Protein AF-A0A558F862-F1 (afdb_monomer_lite)

Secondary structure (DSSP, 8-state):
--EEEEEEES-HHHHHHHHHHHHHHHHTSTTEEEEETTTEEEE--SS---TT--S-SEEEEE-SSEEEEEES---HHHHHHHHHHHHHHHTTS-EEEEETTSPBP--

Foldseek 3Di:
DKWKKKKAFPPLVCCVVCVVVLLVLLCPQPQFDDDDPSFKTFGADPDDDDPPDDPGQKIWGDDRRIIMMIGPDDDPSVVVSVVVSVVVVVVPGDIFMATPVRHTDPD

Structure (mmCIF, N/CA/C/O backbone):
data_AF-A0A558F862-F1
#
_entry.id   AF-A0A558F862-F1
#
loop_
_atom_site.group_PDB
_atom_site.id
_atom_site.type_symbol
_atom_site.label_atom_id
_atom_site.label_alt_id
_atom_site.label_comp_id
_atom_site.label_asym_id
_atom_site.label_entity_id
_atom_site.label_seq_id
_atom_site.pdbx_PDB_ins_code
_atom_site.Cartn_x
_atom_site.Cartn_y
_atom_site.Cartn_z
_atom_site.occupancy
_atom_site.B_iso_or_equiv
_atom_site.auth_seq_id
_atom_site.auth_comp_id
_atom_site.auth_asym_id
_atom_site.auth_atom_id
_atom_site.pdbx_PDB_model_num
ATOM 1 N N . MET A 1 1 ? 0.977 11.881 -15.701 1.00 74.94 1 MET A N 1
ATOM 2 C CA . MET A 1 1 ? -0.263 12.098 -14.933 1.00 74.94 1 MET A CA 1
ATOM 3 C C . MET A 1 1 ? -0.339 10.938 -13.963 1.00 74.94 1 MET A C 1
ATOM 5 O O . MET A 1 1 ? -0.036 9.834 -14.399 1.00 74.94 1 MET A O 1
ATOM 9 N N . SER A 1 2 ? -0.577 11.196 -12.683 1.00 86.12 2 SER A N 1
ATOM 10 C CA . SER A 1 2 ? -0.721 10.161 -11.655 1.00 86.12 2 SER A CA 1
ATOM 11 C C . SER A 1 2 ? -2.198 9.953 -11.339 1.00 86.12 2 SER A C 1
ATOM 13 O O . SER A 1 2 ? -2.980 10.882 -11.508 1.00 86.12 2 SER A O 1
ATOM 15 N N . ALA A 1 3 ? -2.555 8.752 -10.897 1.00 92.88 3 ALA A N 1
ATOM 16 C CA . ALA A 1 3 ? -3.844 8.460 -10.286 1.00 92.88 3 ALA A CA 1
ATOM 17 C C . ALA A 1 3 ? -3.709 8.526 -8.761 1.00 92.88 3 ALA A C 1
ATOM 19 O O . ALA A 1 3 ? -2.689 8.102 -8.209 1.00 92.88 3 ALA A O 1
ATOM 20 N N . GLU A 1 4 ? -4.725 9.047 -8.085 1.00 96.19 4 GLU A N 1
ATOM 21 C CA . GLU A 1 4 ? -4.748 9.209 -6.633 1.00 96.19 4 GLU A CA 1
ATOM 22 C C . GLU A 1 4 ? -5.860 8.350 -6.030 1.00 96.19 4 GLU A C 1
ATOM 24 O O . GLU A 1 4 ? -6.969 8.303 -6.558 1.00 96.19 4 GLU A O 1
ATOM 29 N N . PHE A 1 5 ? -5.553 7.658 -4.931 1.00 96.75 5 PHE A N 1
ATOM 30 C CA . PHE A 1 5 ? -6.505 6.809 -4.219 1.00 96.75 5 PHE A CA 1
ATOM 31 C C . PHE A 1 5 ? -6.414 7.005 -2.710 1.00 96.75 5 PHE A C 1
ATOM 33 O O . PHE A 1 5 ? -5.354 7.288 -2.144 1.00 96.75 5 PHE A O 1
ATOM 40 N N . ILE A 1 6 ? -7.533 6.772 -2.036 1.00 96.94 6 ILE A N 1
ATOM 41 C CA . ILE A 1 6 ? -7.647 6.777 -0.584 1.00 96.94 6 ILE A CA 1
ATOM 42 C C . ILE A 1 6 ? -8.053 5.382 -0.128 1.00 96.94 6 ILE A C 1
ATOM 44 O O . ILE A 1 6 ? -9.145 4.907 -0.422 1.00 96.94 6 ILE A O 1
ATOM 48 N N . LEU A 1 7 ? -7.184 4.753 0.658 1.00 97.25 7 LEU A N 1
ATOM 49 C CA . LEU A 1 7 ? -7.504 3.554 1.415 1.00 97.25 7 LEU A CA 1
ATOM 50 C C . LEU A 1 7 ? -8.031 3.957 2.799 1.00 97.25 7 LEU A C 1
ATOM 52 O O . LEU A 1 7 ? -7.273 4.410 3.667 1.00 97.25 7 LEU A O 1
ATOM 56 N N . SER A 1 8 ? -9.329 3.758 2.998 1.00 96.56 8 SER A N 1
ATOM 57 C CA . SER A 1 8 ? -10.051 4.048 4.236 1.00 96.56 8 SER A CA 1
ATOM 58 C C . SER A 1 8 ? -10.304 2.774 5.040 1.00 96.56 8 SER A C 1
ATOM 60 O O . SER A 1 8 ? -10.572 1.712 4.480 1.00 96.56 8 SER A O 1
ATOM 62 N N . PHE A 1 9 ? -10.259 2.888 6.367 1.00 96.19 9 PHE A N 1
ATOM 63 C CA . PHE A 1 9 ? -10.499 1.783 7.296 1.00 96.19 9 PHE A CA 1
ATOM 64 C C . PHE A 1 9 ? -11.824 1.997 8.011 1.00 96.19 9 PHE A C 1
ATOM 66 O O . PHE A 1 9 ? -12.056 3.066 8.576 1.00 96.19 9 PHE A O 1
ATOM 73 N N . LYS A 1 10 ? -12.675 0.970 8.052 1.00 93.81 10 LYS A N 1
ATOM 74 C CA . LYS A 1 10 ? -13.921 1.043 8.826 1.00 93.81 10 LYS A CA 1
ATOM 75 C C . LYS A 1 10 ? -13.656 1.060 10.331 1.00 93.81 10 LYS A C 1
ATOM 77 O O . LYS A 1 10 ? -14.345 1.753 11.073 1.00 93.81 10 LYS A O 1
ATOM 82 N N . ASP A 1 11 ? -12.641 0.316 10.767 1.00 93.81 11 ASP A N 1
ATOM 83 C CA . ASP A 1 11 ? -12.121 0.353 12.133 1.00 93.81 11 ASP A CA 1
ATOM 84 C C . ASP A 1 11 ? -10.841 1.206 12.188 1.00 93.81 11 ASP A C 1
ATOM 86 O O . ASP A 1 11 ? -9.725 0.739 11.936 1.00 93.81 11 ASP A O 1
ATOM 90 N N . THR A 1 12 ? -11.004 2.487 12.520 1.00 93.25 12 THR A N 1
ATOM 91 C CA . THR A 1 12 ? -9.891 3.443 12.634 1.00 93.25 12 THR A CA 1
ATOM 92 C C . THR A 1 12 ? -9.004 3.188 13.860 1.00 93.25 12 THR A C 1
ATOM 94 O O . THR A 1 12 ? -7.821 3.561 13.867 1.00 93.25 12 THR A O 1
ATOM 97 N N . ILE A 1 13 ? -9.531 2.501 14.883 1.00 95.31 13 ILE A N 1
ATOM 98 C CA . ILE A 1 13 ? -8.755 2.061 16.048 1.00 95.31 13 ILE A CA 1
ATOM 99 C C . ILE A 1 13 ? -7.788 0.969 15.602 1.00 95.31 13 ILE A C 1
ATOM 101 O O . ILE A 1 13 ? -6.596 1.060 15.906 1.00 95.31 13 ILE A O 1
ATOM 105 N N . TRP A 1 14 ? -8.258 -0.000 14.809 1.00 96.62 14 TRP A N 1
ATOM 106 C CA . TRP A 1 14 ? -7.404 -1.048 14.252 1.00 96.62 14 TRP A CA 1
ATOM 107 C C . TRP A 1 14 ? -6.220 -0.463 13.477 1.00 96.62 14 TRP A C 1
ATOM 109 O O . TRP A 1 14 ? -5.082 -0.866 13.730 1.00 96.62 14 TRP A O 1
ATOM 119 N N . TYR A 1 15 ? -6.453 0.520 12.598 1.00 96.00 15 TYR A N 1
ATOM 120 C CA . TYR A 1 15 ? -5.378 1.183 11.847 1.00 96.00 15 TYR A CA 1
ATOM 121 C C . TYR A 1 15 ? -4.327 1.793 12.782 1.00 96.00 15 TYR A C 1
ATOM 123 O O . TYR A 1 15 ? -3.127 1.547 12.639 1.00 96.00 15 TYR A O 1
ATOM 131 N N . THR A 1 16 ? -4.780 2.547 13.785 1.00 94.06 16 THR A N 1
ATOM 132 C CA . THR A 1 16 ? -3.891 3.238 14.728 1.00 94.06 16 THR A CA 1
ATOM 133 C C . THR A 1 16 ? -3.078 2.246 15.566 1.00 94.06 16 THR A C 1
ATOM 135 O O . THR A 1 16 ? -1.875 2.435 15.759 1.00 94.06 16 THR A O 1
ATOM 138 N N . THR A 1 17 ? -3.701 1.159 16.027 1.00 96.62 17 THR A N 1
ATOM 139 C CA . THR A 1 17 ? -3.044 0.109 16.818 1.00 96.62 17 THR A CA 1
ATOM 140 C C . THR A 1 17 ? -2.049 -0.710 15.992 1.00 96.62 17 THR A C 1
ATOM 142 O O . THR A 1 17 ? -0.998 -1.091 16.510 1.00 96.62 17 THR A O 1
ATOM 145 N N . ASN A 1 18 ? -2.331 -0.943 14.707 1.00 96.25 18 ASN A N 1
ATOM 146 C CA . ASN A 1 18 ? -1.535 -1.813 13.836 1.00 96.25 18 ASN A CA 1
ATOM 147 C C . ASN A 1 18 ? -0.586 -1.058 12.894 1.00 96.25 18 ASN A C 1
ATOM 149 O O . ASN A 1 18 ? 0.058 -1.679 12.049 1.00 96.25 18 ASN A O 1
ATOM 153 N N . LEU A 1 19 ? -0.415 0.259 13.064 1.00 94.31 19 LEU A N 1
ATOM 154 C CA . LEU A 1 19 ? 0.419 1.095 12.192 1.00 94.31 19 LEU A CA 1
ATOM 155 C C . LEU A 1 19 ? 1.841 0.537 11.997 1.00 94.31 19 LEU A C 1
ATOM 157 O O . LEU A 1 19 ? 2.389 0.585 10.899 1.00 94.31 19 LEU A O 1
ATOM 161 N N . LYS A 1 20 ? 2.444 -0.035 13.048 1.00 95.12 20 LYS A N 1
ATOM 162 C CA . LYS A 1 20 ? 3.777 -0.660 12.962 1.00 95.12 20 LYS A CA 1
ATOM 163 C C . LYS A 1 20 ? 3.796 -1.892 12.056 1.00 95.12 20 LYS A C 1
ATOM 165 O O . LYS A 1 20 ? 4.748 -2.057 11.297 1.00 95.12 20 LYS A O 1
ATOM 170 N N . GLU A 1 21 ? 2.765 -2.730 12.117 1.00 96.75 21 GLU A N 1
ATOM 171 C CA . GLU A 1 21 ? 2.652 -3.915 11.261 1.00 96.75 21 GLU A CA 1
ATOM 172 C C . GLU A 1 21 ? 2.336 -3.524 9.816 1.00 96.75 21 GLU A C 1
ATOM 174 O O . GLU A 1 21 ? 2.913 -4.099 8.899 1.00 96.75 21 GLU A O 1
ATOM 179 N N . ILE A 1 22 ? 1.526 -2.481 9.601 1.00 96.50 22 ILE A N 1
ATOM 180 C CA . ILE A 1 22 ? 1.300 -1.897 8.270 1.00 96.50 22 ILE A CA 1
ATOM 181 C C . ILE A 1 22 ? 2.627 -1.422 7.668 1.00 96.50 22 ILE A C 1
ATOM 183 O O . ILE A 1 22 ? 2.970 -1.810 6.552 1.00 96.50 22 ILE A O 1
ATOM 187 N N . VAL A 1 23 ? 3.416 -0.642 8.418 1.00 96.38 23 VAL A N 1
ATOM 188 C CA . VAL A 1 23 ? 4.753 -0.202 7.984 1.00 96.38 23 VAL A CA 1
ATOM 189 C C . VAL A 1 23 ? 5.630 -1.402 7.649 1.00 96.38 23 VAL A C 1
ATOM 191 O O . VAL A 1 23 ? 6.236 -1.437 6.580 1.00 96.38 23 VAL A O 1
ATOM 194 N N . ARG A 1 24 ? 5.675 -2.407 8.531 1.00 96.81 24 ARG A N 1
ATOM 195 C CA . ARG A 1 24 ? 6.458 -3.624 8.309 1.00 96.81 24 ARG A CA 1
ATOM 196 C C . ARG A 1 24 ? 6.034 -4.327 7.021 1.00 96.81 24 ARG A C 1
ATOM 198 O O . ARG A 1 24 ? 6.903 -4.701 6.235 1.00 96.81 24 ARG A O 1
ATOM 205 N N . LYS A 1 25 ? 4.727 -4.458 6.783 1.00 97.75 25 LYS A N 1
ATOM 206 C CA . LYS A 1 25 ? 4.179 -5.079 5.578 1.00 97.75 25 LYS A CA 1
ATOM 207 C C . LYS A 1 25 ? 4.580 -4.304 4.325 1.00 97.75 25 LYS A C 1
ATOM 209 O O . LYS A 1 25 ? 5.122 -4.925 3.416 1.00 97.75 25 LYS A O 1
ATOM 214 N N . ILE A 1 26 ? 4.433 -2.977 4.311 1.00 97.38 26 ILE A N 1
ATOM 215 C CA . ILE A 1 26 ? 4.871 -2.120 3.194 1.00 97.38 26 ILE A CA 1
ATOM 216 C C . ILE A 1 26 ? 6.370 -2.301 2.925 1.00 97.38 26 ILE A C 1
ATOM 218 O O . ILE A 1 26 ? 6.773 -2.515 1.788 1.00 97.38 26 ILE A O 1
ATOM 222 N N . THR A 1 27 ? 7.208 -2.280 3.965 1.00 96.88 27 THR A N 1
ATOM 223 C CA . THR A 1 27 ? 8.665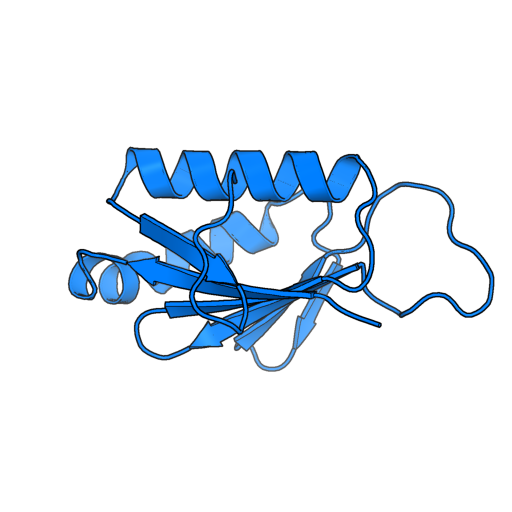 -2.447 3.806 1.00 96.88 27 THR A CA 1
ATOM 224 C C . THR A 1 27 ? 9.090 -3.861 3.405 1.00 96.88 27 THR A C 1
ATOM 226 O O . THR A 1 27 ? 10.238 -4.063 3.022 1.00 96.88 27 THR A O 1
ATOM 229 N N . SER A 1 28 ? 8.186 -4.839 3.508 1.00 97.56 28 SER A N 1
ATOM 230 C CA . SER A 1 28 ? 8.420 -6.221 3.079 1.00 97.56 28 SER A CA 1
ATOM 231 C C . SER A 1 28 ? 8.010 -6.491 1.629 1.00 97.56 28 SER A C 1
ATOM 233 O O . SER A 1 28 ? 8.294 -7.576 1.124 1.00 97.56 28 SER A O 1
ATOM 235 N N . LEU A 1 29 ? 7.337 -5.537 0.974 1.00 98.00 29 LEU A N 1
ATOM 236 C CA . LEU A 1 29 ? 6.945 -5.657 -0.429 1.00 98.00 29 LEU A CA 1
ATOM 237 C C . LEU A 1 29 ? 8.187 -5.746 -1.313 1.00 98.00 29 LEU A C 1
ATOM 239 O O . LEU A 1 29 ? 9.192 -5.077 -1.069 1.00 98.00 29 LEU A O 1
ATOM 243 N N . ARG A 1 30 ? 8.114 -6.555 -2.368 1.00 97.75 30 ARG A N 1
ATOM 244 C CA . ARG A 1 30 ? 9.236 -6.758 -3.289 1.00 97.75 30 ARG A CA 1
ATOM 245 C C . ARG A 1 30 ? 9.597 -5.468 -4.027 1.00 97.75 30 ARG A C 1
ATOM 247 O O . ARG A 1 30 ? 10.764 -5.231 -4.322 1.00 97.75 30 ARG A O 1
ATOM 254 N N . THR A 1 31 ? 8.593 -4.658 -4.319 1.00 98.12 31 THR A N 1
ATOM 255 C CA . THR A 1 31 ? 8.695 -3.356 -4.979 1.00 98.12 31 THR A CA 1
ATOM 256 C C . THR A 1 31 ? 9.065 -2.228 -4.017 1.00 98.12 31 THR A C 1
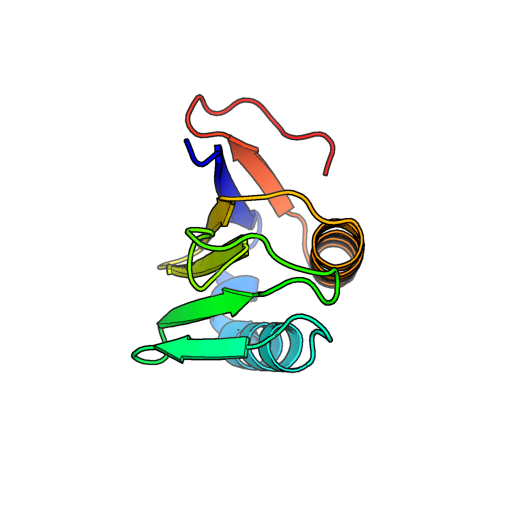ATOM 258 O O . THR A 1 31 ? 9.237 -1.091 -4.453 1.00 98.12 31 THR A O 1
ATOM 261 N N . PHE A 1 32 ? 9.221 -2.488 -2.712 1.00 97.81 32 PHE A N 1
ATOM 262 C CA . PHE A 1 32 ? 9.634 -1.450 -1.773 1.00 97.81 32 PHE A CA 1
ATOM 263 C C . PHE A 1 32 ? 11.021 -0.905 -2.128 1.00 97.81 32 PHE A C 1
ATOM 265 O O . PHE A 1 32 ? 12.009 -1.635 -2.177 1.00 97.81 32 PHE A O 1
ATOM 272 N N . SER A 1 33 ? 11.098 0.411 -2.338 1.00 96.19 33 SER A N 1
ATOM 273 C CA . SER A 1 33 ? 12.347 1.085 -2.687 1.00 96.19 33 SER A CA 1
ATOM 274 C C . SER A 1 33 ? 12.942 1.836 -1.502 1.00 96.19 33 SER A C 1
ATOM 276 O O . SER A 1 33 ? 14.104 1.635 -1.147 1.00 96.19 33 SER A O 1
ATOM 278 N N . LYS A 1 34 ? 12.171 2.747 -0.900 1.00 95.38 34 LYS A N 1
ATOM 279 C CA . LYS A 1 34 ? 12.645 3.589 0.205 1.00 95.38 34 LYS A CA 1
ATOM 280 C C . LYS A 1 34 ? 11.496 4.224 0.972 1.00 95.38 34 LYS A C 1
ATOM 282 O O . LYS A 1 34 ? 10.400 4.396 0.448 1.00 95.38 34 LYS A O 1
ATOM 287 N N . SER A 1 35 ? 11.791 4.666 2.190 1.00 94.38 35 SER A N 1
A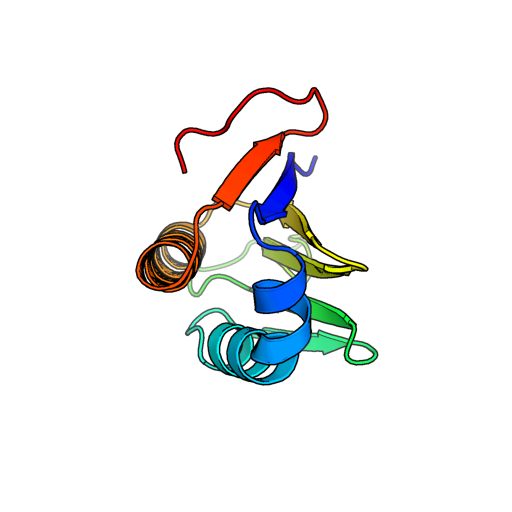TOM 288 C CA . SER A 1 35 ? 10.905 5.517 2.988 1.00 94.38 35 SER A CA 1
ATOM 289 C C . SER A 1 35 ? 11.486 6.922 3.145 1.00 94.38 35 SER A C 1
ATOM 291 O O . SER A 1 35 ? 12.687 7.057 3.391 1.00 94.38 35 SER A O 1
ATOM 293 N N . LEU A 1 36 ? 10.647 7.955 3.091 1.00 90.25 36 LEU A N 1
ATOM 294 C CA . LEU A 1 36 ? 11.003 9.331 3.429 1.00 90.25 36 LEU A CA 1
ATOM 295 C C . LEU A 1 36 ? 10.244 9.766 4.685 1.00 90.25 36 LEU A C 1
ATOM 297 O O . LEU A 1 36 ? 9.035 9.572 4.812 1.00 90.25 36 LEU A O 1
ATOM 301 N N . GLN A 1 37 ? 10.977 10.340 5.644 1.00 82.88 37 GLN A N 1
ATOM 302 C CA . GLN A 1 37 ? 10.429 10.935 6.874 1.00 82.88 37 GLN A CA 1
ATOM 303 C C . GLN A 1 37 ? 9.459 10.027 7.669 1.00 82.88 37 GLN A C 1
ATOM 305 O O . GLN A 1 37 ? 8.642 10.519 8.442 1.00 82.88 37 GLN A O 1
ATOM 310 N N . LYS A 1 38 ? 9.554 8.697 7.500 1.00 76.50 38 LYS A N 1
ATOM 311 C CA . LYS A 1 38 ? 8.688 7.671 8.120 1.00 76.50 38 LYS A CA 1
ATOM 312 C C . LYS A 1 38 ? 7.185 7.796 7.816 1.00 76.50 38 LYS A C 1
ATOM 314 O O . LYS A 1 38 ? 6.386 7.165 8.501 1.00 76.50 38 LYS A O 1
ATOM 319 N N . LYS A 1 39 ? 6.802 8.599 6.824 1.00 85.94 39 LYS A N 1
ATOM 320 C CA . LYS A 1 39 ? 5.398 8.815 6.440 1.00 85.94 39 LYS A CA 1
ATOM 321 C C . LYS A 1 39 ? 5.135 8.521 4.975 1.00 85.94 39 LYS A C 1
ATOM 323 O O . LYS A 1 39 ? 4.032 8.108 4.655 1.00 85.94 39 LYS A O 1
ATOM 328 N N . GLU A 1 40 ? 6.142 8.699 4.127 1.00 95.44 40 GLU A N 1
ATOM 329 C CA . GLU A 1 40 ? 6.083 8.390 2.704 1.00 95.44 40 GLU A CA 1
ATOM 330 C C . GLU A 1 40 ? 6.873 7.107 2.431 1.00 95.44 40 GLU A C 1
ATOM 332 O O . GLU A 1 40 ? 8.036 6.986 2.829 1.00 95.44 40 GLU A O 1
ATOM 337 N N . PHE A 1 41 ? 6.260 6.166 1.725 1.00 97.69 41 PHE A N 1
ATOM 338 C CA . PHE A 1 41 ? 6.877 4.922 1.281 1.00 97.69 41 PHE A CA 1
ATOM 339 C C . PHE A 1 41 ? 6.775 4.854 -0.233 1.00 97.69 41 PHE A C 1
ATOM 341 O O . PHE A 1 41 ? 5.690 4.981 -0.792 1.00 97.69 41 PHE A O 1
ATOM 348 N N . ARG A 1 42 ? 7.913 4.681 -0.900 1.00 97.44 42 ARG A N 1
ATOM 349 C CA . ARG A 1 42 ? 7.976 4.601 -2.356 1.00 97.44 42 ARG A CA 1
ATOM 350 C C . ARG A 1 42 ? 8.111 3.161 -2.792 1.00 97.44 42 ARG A C 1
ATOM 352 O O . ARG A 1 42 ? 9.021 2.467 -2.326 1.00 97.44 42 ARG A O 1
ATOM 359 N N . LEU A 1 43 ? 7.249 2.766 -3.717 1.00 97.88 43 LEU A N 1
ATOM 360 C CA . LEU A 1 43 ? 7.362 1.515 -4.442 1.00 97.88 43 LEU A CA 1
ATOM 361 C C . LEU A 1 43 ? 7.858 1.787 -5.860 1.00 97.88 43 LEU A C 1
ATOM 363 O O . LEU A 1 43 ? 7.564 2.822 -6.465 1.00 97.88 43 LEU A O 1
ATOM 367 N N . MET A 1 44 ? 8.642 0.852 -6.369 1.00 97.38 44 MET A N 1
ATOM 368 C CA . MET A 1 44 ? 9.189 0.862 -7.711 1.00 97.38 44 MET A CA 1
ATOM 369 C C . MET A 1 44 ? 9.146 -0.561 -8.251 1.00 97.38 44 MET A C 1
ATOM 371 O O . MET A 1 44 ? 9.647 -1.497 -7.624 1.00 97.38 44 MET A O 1
ATOM 375 N N . GLY A 1 45 ? 8.520 -0.703 -9.409 1.00 96.88 45 GLY A N 1
ATOM 376 C CA . GLY A 1 45 ? 8.398 -1.944 -10.133 1.00 96.88 45 GLY A CA 1
ATOM 377 C C . GLY A 1 45 ? 9.757 -2.506 -10.529 1.00 96.88 45 GLY A C 1
ATOM 378 O O . GLY A 1 45 ? 10.764 -1.802 -10.629 1.00 96.88 45 GLY A O 1
ATOM 379 N N . THR A 1 46 ? 9.776 -3.815 -10.738 1.00 95.75 46 THR A N 1
ATOM 380 C CA . THR A 1 46 ? 10.977 -4.569 -11.128 1.00 95.75 46 THR A CA 1
ATOM 381 C C . THR A 1 46 ? 11.199 -4.618 -12.641 1.00 95.75 46 THR A C 1
ATOM 383 O O . THR A 1 46 ? 12.214 -5.134 -13.108 1.00 95.75 46 THR A O 1
ATOM 386 N N . GLU A 1 47 ? 10.239 -4.110 -13.405 1.00 95.88 47 GLU A N 1
ATOM 387 C CA . GLU A 1 47 ? 10.251 -4.014 -14.853 1.00 95.88 47 GLU A CA 1
ATOM 388 C C . GLU A 1 47 ? 11.269 -2.961 -15.337 1.00 95.88 47 GLU A C 1
ATOM 390 O O . GLU A 1 47 ? 11.572 -2.002 -14.619 1.00 95.88 47 GLU A O 1
ATOM 395 N N . PRO A 1 48 ? 11.811 -3.109 -16.562 1.00 92.69 48 PRO A N 1
ATOM 396 C CA . PRO A 1 48 ? 12.693 -2.108 -17.155 1.00 92.69 48 PRO A CA 1
ATOM 397 C C . PRO A 1 48 ? 12.024 -0.731 -17.250 1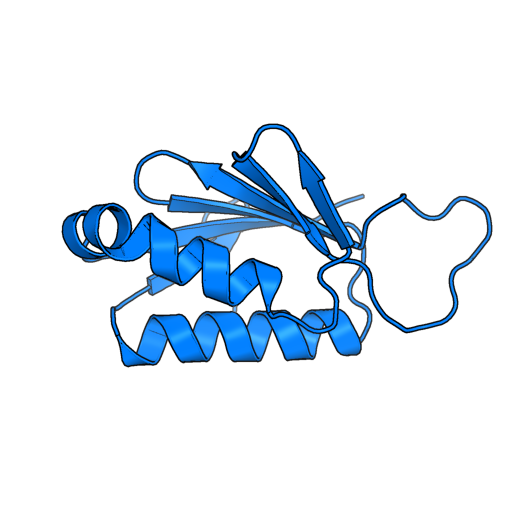.00 92.69 48 PRO A C 1
ATOM 399 O O . PRO A 1 48 ? 10.863 -0.626 -17.641 1.00 92.69 48 PRO A O 1
ATOM 402 N N . ARG A 1 49 ? 12.789 0.322 -16.945 1.00 89.62 49 ARG A N 1
ATOM 403 C CA . ARG A 1 49 ? 12.327 1.717 -16.969 1.00 89.62 49 ARG A CA 1
ATOM 404 C C . ARG A 1 49 ? 12.867 2.477 -18.170 1.00 89.62 49 ARG A C 1
ATOM 406 O O . ARG A 1 49 ? 13.974 2.206 -18.641 1.00 89.62 49 ARG A O 1
ATOM 413 N N . SER A 1 50 ? 12.112 3.474 -18.610 1.00 89.44 50 SER A N 1
ATOM 414 C CA . SER A 1 50 ? 12.533 4.424 -19.632 1.00 89.44 50 SER A CA 1
ATOM 415 C C . SER A 1 50 ? 13.281 5.614 -19.017 1.00 89.44 50 SER A C 1
ATOM 417 O O . SER A 1 50 ? 12.999 6.032 -17.889 1.00 89.44 50 SER A O 1
ATOM 419 N N . PRO A 1 51 ? 14.240 6.213 -19.744 1.00 87.50 51 PRO A N 1
ATOM 420 C CA . PRO A 1 51 ? 14.823 7.488 -19.347 1.00 87.50 51 PRO A CA 1
ATOM 421 C C . PRO A 1 51 ? 13.738 8.564 -19.204 1.00 87.50 51 PRO A C 1
ATOM 423 O O . PRO A 1 51 ? 12.980 8.807 -20.139 1.00 87.50 51 PRO A O 1
ATOM 426 N N . GLY A 1 52 ? 13.684 9.223 -18.045 1.00 85.12 52 GLY A N 1
ATOM 427 C CA . GLY A 1 52 ? 12.673 10.243 -17.736 1.00 85.12 52 GLY A CA 1
ATOM 428 C C . GLY A 1 52 ? 11.499 9.743 -16.893 1.00 85.12 52 GLY A C 1
ATOM 429 O O . GLY A 1 52 ? 10.714 10.568 -16.423 1.00 85.12 52 GLY A O 1
ATOM 430 N N . ASP A 1 53 ? 11.412 8.433 -16.637 1.00 88.75 53 ASP A N 1
ATOM 431 C CA . ASP A 1 53 ? 10.437 7.890 -15.696 1.00 88.75 53 ASP A CA 1
ATOM 432 C C . ASP A 1 53 ? 10.637 8.476 -14.298 1.00 88.75 53 ASP A C 1
ATOM 434 O O . ASP A 1 53 ? 11.747 8.810 -13.862 1.00 88.75 53 ASP A O 1
ATOM 438 N N . TRP A 1 54 ? 9.533 8.570 -13.565 1.00 89.56 54 TRP A N 1
ATOM 439 C CA . TRP A 1 54 ? 9.548 9.046 -12.191 1.00 89.56 54 TRP A CA 1
ATOM 440 C C . TRP A 1 54 ? 10.407 8.114 -11.333 1.00 89.56 54 TRP A C 1
ATOM 442 O O . TRP A 1 54 ? 10.553 6.925 -11.620 1.00 89.56 54 TRP A O 1
ATOM 452 N N . ASN A 1 55 ? 10.978 8.636 -10.246 1.00 90.69 55 ASN A N 1
ATOM 453 C CA . ASN A 1 55 ? 11.804 7.836 -9.332 1.00 90.69 55 ASN A CA 1
ATOM 454 C C . ASN A 1 55 ? 10.979 6.980 -8.345 1.00 90.69 55 ASN A C 1
ATOM 456 O O . ASN A 1 55 ? 11.465 6.645 -7.261 1.00 90.69 55 ASN A O 1
ATOM 460 N N . TYR A 1 56 ? 9.730 6.697 -8.712 1.00 94.44 56 TYR A N 1
ATOM 461 C CA . TYR A 1 56 ? 8.768 5.796 -8.087 1.00 94.44 56 TYR A CA 1
ATOM 462 C C . TYR A 1 56 ? 7.662 5.471 -9.094 1.00 94.44 56 TYR A C 1
ATOM 464 O O . TYR A 1 56 ? 7.424 6.255 -10.017 1.00 94.44 56 TYR A O 1
ATOM 472 N N . ASP A 1 57 ? 6.971 4.363 -8.844 1.00 96.62 57 ASP A N 1
ATOM 473 C CA . ASP A 1 57 ? 5.694 4.025 -9.482 1.00 96.62 57 ASP A CA 1
ATOM 474 C C . ASP A 1 57 ? 4.518 4.276 -8.542 1.00 96.62 57 ASP A C 1
ATOM 476 O O . ASP A 1 57 ? 3.446 4.665 -8.989 1.00 96.62 57 ASP A O 1
ATOM 480 N N . VAL A 1 58 ? 4.731 4.112 -7.230 1.00 97.50 58 VAL A N 1
ATOM 481 C CA . VAL A 1 58 ? 3.717 4.392 -6.207 1.00 97.50 58 VAL A CA 1
ATOM 482 C C . VAL A 1 58 ? 4.334 5.120 -5.024 1.00 97.50 58 VAL A C 1
ATOM 484 O O . VAL A 1 58 ? 5.438 4.790 -4.579 1.00 97.50 58 VAL A O 1
ATOM 487 N N . ARG A 1 59 ? 3.594 6.079 -4.471 1.00 97.12 59 ARG A N 1
ATOM 488 C CA . ARG A 1 59 ? 3.826 6.638 -3.139 1.00 97.12 59 ARG A CA 1
ATOM 489 C C . ARG A 1 59 ? 2.661 6.287 -2.234 1.00 97.12 59 ARG A C 1
ATOM 491 O O . ARG A 1 59 ? 1.513 6.523 -2.578 1.00 97.12 59 ARG A O 1
ATOM 498 N N . LEU A 1 60 ? 2.981 5.752 -1.066 1.00 97.69 60 LEU A N 1
ATOM 499 C CA . LEU A 1 60 ? 2.048 5.519 0.027 1.00 97.69 60 LEU A CA 1
ATOM 500 C C . LEU A 1 60 ? 2.340 6.538 1.122 1.00 97.69 60 LEU A C 1
ATOM 502 O O . LEU A 1 60 ? 3.478 6.630 1.591 1.00 97.69 60 LEU A O 1
ATOM 506 N N . PHE A 1 61 ? 1.318 7.258 1.559 1.00 97.12 61 PHE A N 1
ATOM 507 C CA . PHE A 1 61 ? 1.395 8.199 2.663 1.00 97.12 61 PHE A CA 1
ATOM 508 C C . PHE A 1 61 ? 0.530 7.696 3.813 1.00 97.12 61 PHE A C 1
ATOM 510 O O . PHE A 1 61 ? -0.683 7.548 3.679 1.00 97.12 61 PHE A O 1
ATOM 517 N N . LEU A 1 62 ? 1.163 7.420 4.953 1.00 95.19 62 LEU A N 1
ATOM 518 C CA . LEU A 1 62 ? 0.447 7.054 6.173 1.00 95.19 62 LEU A CA 1
ATOM 519 C C . LEU A 1 62 ? -0.075 8.324 6.844 1.00 95.19 62 LEU A C 1
ATOM 521 O O . LEU A 1 62 ? 0.680 9.071 7.476 1.00 95.19 62 LEU A O 1
ATOM 525 N N . GLU A 1 63 ? -1.371 8.565 6.692 1.00 93.56 63 GLU A N 1
ATOM 526 C CA . GLU A 1 63 ? -2.060 9.714 7.262 1.00 93.56 63 GLU A CA 1
ATOM 527 C C . GLU A 1 63 ? -2.808 9.329 8.540 1.00 93.56 63 GLU A C 1
ATOM 529 O O . GLU A 1 63 ? -2.772 8.183 9.005 1.00 93.56 63 GLU A O 1
ATOM 534 N N . LYS A 1 64 ? -3.474 10.310 9.156 1.00 91.06 64 LYS A N 1
ATOM 535 C CA . LYS A 1 64 ? -4.359 10.039 10.285 1.00 91.06 64 LYS A CA 1
ATOM 536 C C . LYS A 1 64 ? -5.550 9.222 9.773 1.00 91.06 64 LYS A C 1
ATOM 538 O O . LYS A 1 64 ? -6.327 9.727 8.976 1.00 91.06 64 LYS A O 1
ATOM 543 N N . GLU A 1 65 ? -5.670 7.987 10.258 1.00 92.19 65 GLU A N 1
ATOM 544 C CA . GLU A 1 65 ? -6.811 7.077 10.032 1.00 92.19 65 GLU A CA 1
ATOM 545 C C . GLU A 1 65 ? -7.010 6.577 8.586 1.00 92.19 65 GLU A C 1
ATOM 547 O O . GLU A 1 65 ? -8.014 5.931 8.297 1.00 92.19 65 GLU A O 1
ATOM 552 N N . ARG A 1 66 ? -6.051 6.816 7.685 1.00 95.00 66 ARG A N 1
ATOM 553 C CA . ARG A 1 66 ? -6.114 6.383 6.280 1.00 95.00 66 ARG A CA 1
ATOM 554 C C . ARG A 1 66 ? -4.729 6.261 5.652 1.00 95.00 66 ARG A C 1
ATOM 556 O O . ARG A 1 66 ? -3.754 6.797 6.185 1.00 95.00 66 ARG A O 1
ATOM 563 N N . ILE A 1 67 ? -4.658 5.602 4.498 1.00 96.81 67 ILE A N 1
ATOM 564 C CA . ILE A 1 67 ? -3.472 5.606 3.633 1.00 96.81 67 ILE A CA 1
ATOM 565 C C . ILE A 1 67 ? -3.836 6.318 2.333 1.00 96.81 67 ILE A C 1
ATOM 567 O O . ILE A 1 67 ? -4.796 5.936 1.671 1.00 96.81 67 ILE A O 1
ATOM 571 N N . PHE A 1 68 ? -3.070 7.342 1.972 1.00 97.12 68 PHE A N 1
ATOM 572 C CA . PHE A 1 68 ? -3.174 7.982 0.664 1.00 97.12 68 PHE A CA 1
ATOM 573 C C . PHE A 1 68 ? -2.181 7.332 -0.300 1.00 97.12 68 PHE A C 1
ATOM 575 O O . PHE A 1 68 ? -1.039 7.045 0.075 1.00 97.12 68 PHE A O 1
ATOM 582 N N . LEU A 1 69 ? -2.623 7.073 -1.524 1.00 97.19 69 LEU A N 1
ATOM 583 C CA . LEU A 1 69 ? -1.842 6.449 -2.576 1.00 97.19 69 LEU A CA 1
ATOM 584 C C . LEU A 1 69 ? -1.778 7.375 -3.775 1.00 97.19 69 LEU A C 1
ATOM 586 O O . LEU A 1 69 ? -2.794 7.880 -4.232 1.00 97.19 69 LEU A O 1
ATOM 590 N N . GLU A 1 70 ? -0.585 7.517 -4.329 1.00 96.75 70 GLU A N 1
ATOM 591 C CA . GLU A 1 70 ? -0.383 8.158 -5.618 1.00 96.75 70 GLU A CA 1
ATOM 592 C C . GLU A 1 70 ? 0.360 7.187 -6.532 1.00 96.75 70 GLU A C 1
ATOM 594 O O . GLU A 1 70 ? 1.466 6.750 -6.203 1.00 96.75 70 GLU A O 1
ATOM 599 N N . ILE A 1 71 ? -0.247 6.849 -7.666 1.00 95.38 71 ILE A N 1
ATOM 600 C CA . ILE A 1 71 ? 0.262 5.892 -8.644 1.00 95.38 71 ILE A CA 1
ATOM 601 C C . ILE A 1 71 ? 0.652 6.647 -9.914 1.00 95.38 71 ILE A C 1
ATOM 603 O O . ILE A 1 71 ? -0.189 7.225 -10.595 1.00 95.38 71 ILE A O 1
ATOM 607 N N . SER A 1 72 ? 1.940 6.660 -10.245 1.00 95.00 72 SER A N 1
ATOM 608 C CA . SER A 1 72 ? 2.465 7.265 -11.475 1.00 95.00 72 SER A CA 1
ATOM 609 C C . SER A 1 72 ? 2.553 6.268 -12.633 1.00 95.00 72 SER A C 1
ATOM 611 O O . SER A 1 72 ? 2.558 6.686 -13.792 1.00 95.00 72 SER A O 1
ATOM 613 N N . ALA A 1 73 ? 2.622 4.967 -12.333 1.00 93.69 73 ALA A N 1
ATOM 614 C CA . ALA A 1 73 ? 2.658 3.888 -13.313 1.00 93.69 73 ALA A CA 1
ATOM 615 C C . ALA A 1 73 ? 2.124 2.574 -12.720 1.00 93.69 73 ALA A C 1
ATOM 617 O O . ALA A 1 73 ? 2.240 2.334 -11.520 1.00 93.69 73 ALA A O 1
ATOM 618 N N . HIS A 1 74 ? 1.613 1.701 -13.592 1.00 93.25 74 HIS A N 1
ATOM 619 C CA . HIS A 1 74 ? 1.001 0.412 -13.240 1.00 93.25 74 HIS A CA 1
ATOM 620 C C . HIS A 1 74 ? 1.795 -0.791 -13.789 1.00 93.25 74 HIS A C 1
ATOM 622 O O . HIS A 1 74 ? 1.269 -1.570 -14.590 1.00 93.25 74 HIS A O 1
ATOM 628 N N . PRO A 1 75 ? 3.090 -0.955 -13.458 1.00 95.44 75 PRO A N 1
ATOM 629 C CA . PRO A 1 75 ? 3.802 -2.158 -13.861 1.00 95.44 75 PRO A CA 1
ATOM 630 C C . PRO A 1 75 ? 3.254 -3.376 -13.098 1.00 95.44 75 PRO A C 1
ATOM 632 O O . PRO A 1 75 ? 2.822 -3.268 -11.950 1.00 95.44 75 PRO A O 1
ATOM 635 N N . SER A 1 76 ? 3.289 -4.560 -13.711 1.00 96.81 76 SER A N 1
ATOM 636 C CA . SER A 1 76 ? 2.653 -5.760 -13.152 1.00 96.81 76 SER A CA 1
ATOM 637 C C . SER A 1 76 ? 3.166 -6.132 -11.756 1.00 96.81 76 SER A C 1
ATOM 639 O O . SER A 1 76 ? 2.404 -6.627 -10.931 1.00 96.81 76 SER A O 1
ATOM 641 N N . SER A 1 77 ? 4.442 -5.890 -11.455 1.00 97.69 77 SER A N 1
ATOM 642 C CA . SER A 1 77 ? 4.999 -6.140 -10.123 1.00 97.69 77 SER A CA 1
ATOM 643 C C . SER A 1 77 ? 4.407 -5.236 -9.036 1.00 97.69 77 SER A C 1
ATOM 645 O O . SER A 1 77 ? 4.239 -5.699 -7.910 1.00 97.69 77 SER A O 1
ATOM 647 N N . ILE A 1 78 ? 4.038 -3.997 -9.372 1.00 97.56 78 ILE A N 1
ATOM 648 C CA . ILE A 1 78 ? 3.361 -3.063 -8.463 1.00 97.56 78 ILE A CA 1
ATOM 649 C C . ILE A 1 78 ? 1.921 -3.505 -8.224 1.00 97.56 78 ILE A C 1
ATOM 651 O O . ILE A 1 78 ? 1.510 -3.602 -7.070 1.00 97.56 78 ILE A O 1
ATOM 655 N N . GLU A 1 79 ? 1.187 -3.826 -9.292 1.00 97.19 79 GLU A N 1
ATOM 656 C CA . GLU A 1 79 ? -0.197 -4.316 -9.204 1.00 97.19 79 GLU A CA 1
ATOM 657 C C . GLU A 1 79 ? -0.292 -5.551 -8.300 1.00 97.19 79 GLU A C 1
ATOM 659 O O . GLU A 1 79 ? -1.126 -5.614 -7.397 1.00 97.19 79 GLU A O 1
ATOM 664 N N . ASN A 1 80 ? 0.628 -6.503 -8.479 1.00 97.19 80 ASN A N 1
ATOM 665 C CA . ASN A 1 80 ? 0.690 -7.715 -7.667 1.00 97.19 80 ASN A CA 1
ATOM 666 C C . ASN A 1 80 ? 0.990 -7.419 -6.188 1.00 97.19 80 ASN A C 1
ATOM 668 O O . ASN A 1 80 ? 0.322 -7.961 -5.306 1.00 97.19 80 ASN A O 1
ATOM 672 N N . ASP A 1 81 ? 1.987 -6.575 -5.903 1.00 97.69 81 ASP A N 1
ATOM 673 C CA . ASP A 1 81 ? 2.382 -6.265 -4.525 1.00 97.69 81 ASP A CA 1
ATOM 674 C C . ASP A 1 81 ? 1.299 -5.483 -3.779 1.00 97.69 81 ASP A C 1
ATOM 676 O O . ASP A 1 81 ? 1.013 -5.781 -2.617 1.00 97.69 81 ASP A O 1
ATOM 680 N N . LEU A 1 82 ? 0.685 -4.497 -4.431 1.00 97.62 82 LEU A N 1
ATOM 681 C CA . LEU A 1 82 ? -0.396 -3.728 -3.834 1.00 97.62 82 LEU A CA 1
ATOM 682 C C . LEU A 1 82 ? -1.659 -4.594 -3.654 1.00 97.62 82 LEU A C 1
ATOM 684 O O . LEU A 1 82 ? -2.293 -4.499 -2.606 1.00 97.62 82 LEU A O 1
ATOM 688 N N . SER A 1 83 ? -1.979 -5.500 -4.589 1.00 96.94 83 SER A N 1
ATOM 689 C CA . SER A 1 83 ? -3.120 -6.421 -4.442 1.00 96.94 83 SER A CA 1
ATOM 690 C C . SER A 1 83 ? -2.917 -7.327 -3.229 1.00 96.94 83 SER A C 1
ATOM 692 O O . SER A 1 83 ? -3.771 -7.404 -2.347 1.00 96.94 83 SER A O 1
ATOM 694 N N . ALA A 1 84 ? -1.727 -7.925 -3.105 1.00 97.12 84 ALA A N 1
ATOM 695 C CA . ALA A 1 84 ? -1.365 -8.746 -1.954 1.00 97.12 84 ALA A CA 1
ATOM 696 C C . ALA A 1 84 ? -1.331 -7.945 -0.638 1.00 97.12 84 ALA A C 1
ATOM 698 O O . ALA A 1 84 ? -1.629 -8.476 0.437 1.00 97.12 84 ALA A O 1
ATOM 699 N N . PHE A 1 85 ? -0.952 -6.666 -0.692 1.00 98.25 85 PHE A N 1
ATOM 700 C CA . PHE A 1 85 ? -1.004 -5.768 0.456 1.00 98.25 85 PHE A CA 1
ATOM 701 C C . PHE A 1 85 ? -2.447 -5.498 0.893 1.00 98.25 85 PHE A C 1
ATOM 703 O O . PHE A 1 85 ? -2.748 -5.640 2.079 1.00 98.25 85 PHE A O 1
ATOM 710 N N . PHE A 1 86 ? -3.347 -5.176 -0.035 1.00 97.88 86 PHE A N 1
ATOM 711 C CA . PHE A 1 86 ? -4.751 -4.906 0.273 1.00 97.88 86 PHE A CA 1
ATOM 712 C C . PHE A 1 86 ? -5.493 -6.158 0.733 1.00 97.88 86 PHE A C 1
ATOM 714 O O . PHE A 1 86 ? -6.218 -6.096 1.722 1.00 97.88 86 PHE A O 1
ATOM 721 N N . GLU A 1 87 ? -5.254 -7.314 0.112 1.00 97.44 87 GLU A N 1
ATOM 722 C CA . GLU A 1 87 ? -5.764 -8.604 0.593 1.00 97.44 87 GLU A CA 1
ATOM 723 C C . GLU A 1 87 ? -5.287 -8.916 2.014 1.00 97.44 87 GLU A C 1
ATOM 725 O O . GLU A 1 87 ? -6.066 -9.371 2.856 1.00 97.44 87 GLU A O 1
ATOM 730 N N . TRP A 1 88 ? -4.016 -8.633 2.319 1.00 98.00 88 TRP A N 1
ATOM 731 C CA . TRP A 1 88 ? -3.506 -8.782 3.677 1.00 98.00 88 TRP A CA 1
ATOM 732 C C . TRP A 1 88 ? -4.217 -7.845 4.656 1.00 98.00 88 TRP A C 1
ATOM 734 O O . TRP A 1 88 ? -4.533 -8.279 5.756 1.00 98.00 88 TRP A O 1
ATOM 744 N N . ILE A 1 89 ? -4.521 -6.598 4.292 1.00 97.31 89 ILE A N 1
ATOM 745 C CA . ILE A 1 89 ? -5.303 -5.721 5.176 1.00 97.31 89 ILE A CA 1
ATOM 746 C C . ILE A 1 89 ? -6.726 -6.270 5.358 1.00 97.31 89 ILE A C 1
ATOM 748 O O . ILE A 1 89 ? -7.195 -6.371 6.492 1.00 97.31 89 ILE A O 1
ATOM 752 N N . ARG A 1 90 ? -7.379 -6.697 4.268 1.00 96.62 90 ARG A N 1
ATOM 753 C CA . ARG A 1 90 ? -8.741 -7.264 4.281 1.00 96.62 90 ARG A CA 1
ATOM 754 C C . ARG A 1 90 ? -8.882 -8.496 5.158 1.00 96.62 90 ARG A C 1
ATOM 756 O O . ARG A 1 90 ? -9.948 -8.718 5.721 1.00 96.62 90 ARG A O 1
ATOM 763 N N . SER A 1 91 ? -7.822 -9.289 5.307 1.00 97.12 91 SER A N 1
ATOM 764 C CA . SER A 1 91 ? -7.853 -10.445 6.207 1.00 97.12 91 SER A CA 1
ATOM 765 C C . SER A 1 91 ? -7.854 -10.070 7.695 1.00 97.12 91 SER A C 1
ATOM 767 O O . SER A 1 91 ? -8.084 -10.941 8.532 1.00 97.12 91 SER A O 1
ATOM 769 N N . HIS A 1 92 ? -7.650 -8.791 8.033 1.00 96.38 92 HIS A N 1
ATOM 770 C CA . HIS A 1 92 ? -7.645 -8.290 9.409 1.00 96.38 92 HIS A CA 1
ATOM 771 C C . HIS A 1 92 ? -8.727 -7.238 9.691 1.00 96.38 92 HIS A C 1
ATOM 773 O O . HIS A 1 92 ? -9.168 -7.132 10.834 1.00 96.38 92 HIS A O 1
ATOM 779 N N . THR A 1 93 ? -9.133 -6.440 8.698 1.00 96.75 93 THR A N 1
ATOM 780 C CA . THR A 1 93 ? -10.123 -5.367 8.865 1.00 96.75 93 THR A CA 1
ATOM 781 C C . THR A 1 93 ? -10.819 -5.011 7.549 1.00 96.75 93 THR A C 1
ATOM 783 O O . THR A 1 93 ? -10.291 -5.249 6.465 1.00 96.75 93 THR A O 1
ATOM 786 N N . GLU A 1 94 ? -12.008 -4.418 7.639 1.00 96.75 94 GLU A N 1
ATOM 787 C CA . GLU A 1 94 ? -12.761 -3.940 6.478 1.00 96.75 94 GLU A CA 1
ATOM 788 C C . GLU A 1 94 ? -12.187 -2.607 5.974 1.00 96.75 94 GLU A C 1
ATOM 790 O O . GLU A 1 94 ? -11.973 -1.668 6.753 1.00 96.75 94 GLU A O 1
ATOM 795 N N . ILE A 1 95 ? -11.958 -2.531 4.662 1.00 96.94 95 ILE A N 1
ATOM 796 C CA . ILE A 1 95 ? -11.403 -1.362 3.978 1.00 96.94 95 ILE A CA 1
ATOM 797 C C . ILE A 1 95 ? -12.215 -0.978 2.744 1.00 96.94 95 ILE A C 1
ATOM 799 O O . ILE A 1 95 ? -12.833 -1.835 2.115 1.00 96.94 95 ILE A O 1
ATOM 803 N N . ALA A 1 96 ? -12.139 0.299 2.381 1.00 96.56 96 ALA A N 1
ATOM 804 C CA . ALA A 1 96 ? -12.590 0.842 1.104 1.00 96.56 96 ALA A CA 1
ATOM 805 C C . ALA A 1 96 ? -11.407 1.512 0.393 1.00 96.56 96 ALA A C 1
ATOM 807 O O . ALA A 1 96 ? -10.546 2.092 1.058 1.00 96.56 96 ALA A O 1
ATOM 808 N N . ILE A 1 97 ? -11.352 1.399 -0.933 1.00 97.00 97 ILE A N 1
ATOM 809 C CA . ILE A 1 97 ? -10.350 2.055 -1.776 1.00 97.00 97 ILE A CA 1
ATOM 810 C C . ILE A 1 97 ? -11.119 2.863 -2.804 1.00 97.00 97 ILE A C 1
ATOM 812 O O . ILE A 1 97 ? -11.763 2.279 -3.671 1.00 97.00 97 ILE A O 1
ATOM 816 N N . ASP A 1 98 ? -11.036 4.179 -2.709 1.00 96.62 98 ASP A N 1
ATOM 817 C CA . ASP A 1 98 ? -11.754 5.098 -3.587 1.00 96.62 98 ASP A CA 1
ATOM 818 C C . ASP A 1 98 ? -10.745 6.005 -4.302 1.00 96.62 98 ASP A C 1
ATOM 820 O O . ASP A 1 98 ? -9.670 6.276 -3.760 1.00 96.62 98 ASP A O 1
ATOM 824 N N . ASP A 1 99 ? -11.046 6.432 -5.525 1.00 93.94 99 ASP A N 1
ATOM 825 C CA . ASP A 1 99 ? -10.239 7.426 -6.240 1.00 93.94 99 ASP A CA 1
ATOM 826 C C . ASP A 1 99 ? -10.466 8.857 -5.705 1.00 93.94 99 ASP A C 1
ATOM 828 O O . ASP A 1 99 ? -11.178 9.072 -4.718 1.00 93.94 99 ASP A O 1
ATOM 832 N N . GLU A 1 100 ? -9.835 9.853 -6.333 1.00 88.88 100 GLU A N 1
ATOM 833 C CA . GLU A 1 100 ? -9.964 11.269 -5.949 1.00 88.88 100 GLU A CA 1
ATOM 834 C C . GLU A 1 100 ? -11.401 11.817 -6.036 1.00 88.88 100 GLU A C 1
ATOM 836 O O . GLU 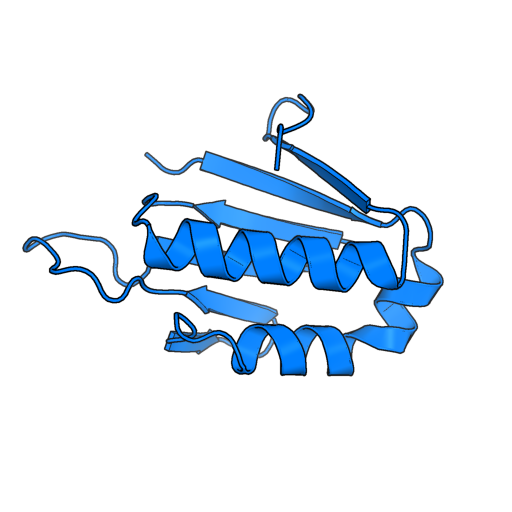A 1 100 ? -11.751 12.737 -5.292 1.00 88.88 100 GLU A O 1
ATOM 841 N N . ASP A 1 101 ? -12.245 11.215 -6.878 1.00 88.75 101 ASP A N 1
ATOM 842 C CA . ASP A 1 101 ? -13.652 11.575 -7.061 1.00 88.75 101 ASP A CA 1
ATOM 843 C C . ASP A 1 101 ? -14.584 10.805 -6.102 1.00 88.75 101 ASP A C 1
ATOM 845 O O . ASP A 1 101 ? -15.803 11.012 -6.099 1.00 88.75 101 ASP A O 1
ATOM 849 N N . GLY A 1 102 ? -14.031 9.933 -5.250 1.00 87.56 102 GLY A N 1
ATOM 850 C CA . GLY A 1 102 ? -14.785 9.093 -4.319 1.00 87.56 102 GLY A CA 1
ATOM 851 C C . GLY A 1 102 ? -15.464 7.899 -4.991 1.00 87.56 102 GLY A C 1
ATOM 852 O O . GLY A 1 102 ? -16.407 7.333 -4.431 1.00 87.56 102 GLY A O 1
ATOM 853 N N . VAL A 1 103 ? -15.022 7.524 -6.193 1.00 93.19 103 VAL A N 1
ATOM 854 C CA . VAL A 1 103 ? -15.498 6.334 -6.892 1.00 93.19 103 VAL A CA 1
ATOM 855 C C . VAL A 1 103 ? -14.707 5.130 -6.400 1.00 93.19 103 VAL A C 1
ATOM 857 O O . VAL A 1 103 ? -13.477 5.109 -6.437 1.00 93.19 103 VAL A O 1
ATOM 860 N N . SER A 1 104 ? -15.421 4.097 -5.955 1.00 91.69 104 SER A N 1
ATOM 861 C CA . SER A 1 104 ? -14.779 2.879 -5.475 1.00 91.69 104 SER A CA 1
ATOM 862 C C . SER A 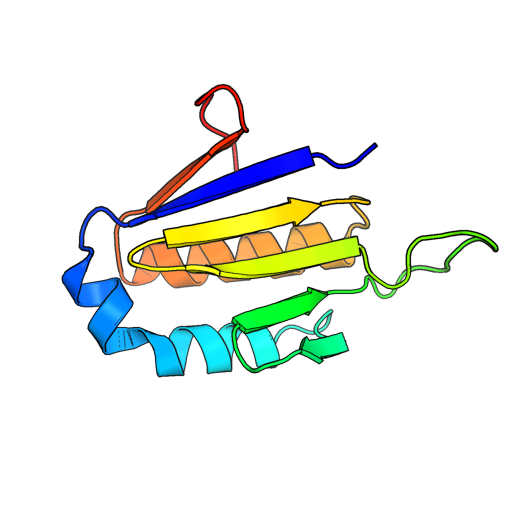1 104 ? -14.003 2.176 -6.583 1.00 91.69 104 SER A C 1
ATOM 864 O O . SER A 1 104 ? -14.516 1.897 -7.669 1.00 91.69 104 SER A O 1
ATOM 866 N N . SER A 1 105 ? -12.756 1.858 -6.264 1.00 87.81 105 SER A N 1
ATOM 867 C CA . SER A 1 105 ? -11.868 1.059 -7.089 1.00 87.81 105 SER A CA 1
ATOM 868 C C . SER A 1 105 ? -12.245 -0.423 -7.015 1.00 87.81 105 SER A C 1
ATOM 870 O O . SER A 1 105 ? -12.753 -0.906 -6.005 1.00 87.81 105 SER A O 1
ATOM 872 N N . ASN A 1 106 ? -11.948 -1.167 -8.084 1.00 82.81 106 ASN A N 1
ATOM 873 C CA . ASN A 1 106 ? -12.110 -2.629 -8.134 1.00 82.81 106 ASN A CA 1
ATOM 874 C C . ASN A 1 106 ? -10.927 -3.398 -7.524 1.00 82.81 106 ASN A C 1
ATOM 876 O O . ASN A 1 106 ? -10.855 -4.621 -7.655 1.00 82.81 106 ASN A O 1
ATOM 880 N N . TRP A 1 107 ? -9.982 -2.676 -6.928 1.00 82.69 107 TRP A N 1
ATOM 881 C CA . TRP A 1 107 ? -8.880 -3.244 -6.162 1.00 82.69 107 TRP A CA 1
ATOM 882 C C . TRP A 1 107 ? -9.353 -3.915 -4.883 1.00 82.69 107 TRP A C 1
ATOM 884 O O . TRP A 1 107 ? -10.392 -3.511 -4.322 1.00 82.69 107 TRP A O 1
#

pLDDT: mean 94.36, std 4.5, range [74.94, 98.25]

Radius of gyration: 13.33 Å; chains: 1; bounding box: 30×22×36 Å

Sequence (107 aa):
MSAEFILSFKDTIWYTTNLKEIVRKITSLRTFSKSLQKKEFRLMGTEPRSPGDWNYDVRLFLEKERIFLEISAHPSSIENDLSAFFEWIRSHTEIAIDDEDGVSSNW